Protein AF-A0A920N4A2-F1 (afdb_monomer_lite)

Radius of gyration: 17.48 Å; chains: 1; bounding box: 47×42×38 Å

Foldseek 3Di:
DDDDDDDDPPDQAPPHDPACVSPPDPPPDAAEDEEEQAPDALDDQAGPDALVRVLQVLLRRLLSRHHYDYRFHADPVRHGRPNSVVSVVSNVVCVVVSNVSHRDD

pLDDT: mean 88.33, std 17.36, range [36.59, 98.5]

Secondary structure (DSSP, 8-state):
-------PPPPTTTT---STTTSPPPTT---EEEEESSSBTTB-SS-SS-HHHHHHHHHHHHHTT-EEEEE----TTSPPPHHHHHHHHHHHTTTTGGGSSS---

Structure (mmCIF, N/CA/C/O backbone):
data_AF-A0A920N4A2-F1
#
_entry.id   AF-A0A920N4A2-F1
#
loop_
_atom_site.group_PDB
_atom_site.id
_atom_site.type_symbol
_atom_site.label_atom_id
_atom_site.label_alt_id
_atom_site.label_comp_id
_atom_site.label_asym_id
_atom_site.label_entity_id
_atom_site.label_seq_id
_atom_site.pdbx_PDB_ins_code
_atom_site.Cartn_x
_atom_site.Cartn_y
_atom_site.Cartn_z
_atom_site.occupancy
_atom_site.B_iso_or_equiv
_atom_site.auth_seq_id
_atom_site.auth_comp_id
_atom_site.auth_asym_id
_atom_site.auth_atom_id
_atom_site.pdbx_PDB_model_num
ATOM 1 N N . MET A 1 1 ? 36.174 31.048 18.629 1.00 37.22 1 MET A N 1
ATOM 2 C CA . MET A 1 1 ? 35.369 30.950 17.390 1.00 37.22 1 MET A CA 1
ATOM 3 C C . MET A 1 1 ? 35.437 29.512 16.889 1.00 37.22 1 MET A C 1
ATOM 5 O O . MET A 1 1 ? 36.512 29.080 16.502 1.00 37.22 1 MET A O 1
ATOM 9 N N . ARG A 1 2 ? 34.350 28.737 16.982 1.00 36.59 2 ARG A N 1
ATOM 10 C CA . ARG A 1 2 ? 34.245 27.408 16.356 1.00 36.59 2 ARG A CA 1
ATOM 11 C C . ARG A 1 2 ? 33.194 27.511 15.260 1.00 36.59 2 ARG A C 1
ATOM 13 O O . ARG A 1 2 ? 32.008 27.581 15.561 1.00 36.59 2 ARG A O 1
ATOM 20 N N . THR A 1 3 ? 33.636 27.565 14.012 1.00 36.88 3 THR A N 1
ATOM 21 C CA . THR A 1 3 ? 32.745 27.494 12.854 1.00 36.88 3 THR A CA 1
ATOM 22 C C . THR A 1 3 ? 32.438 26.020 12.618 1.00 36.88 3 THR A C 1
ATOM 24 O O . THR A 1 3 ? 33.298 25.267 12.169 1.00 36.88 3 THR A O 1
ATOM 27 N N . ALA A 1 4 ? 31.239 25.582 13.000 1.00 41.91 4 ALA A N 1
ATOM 28 C CA . ALA A 1 4 ? 30.744 24.263 12.639 1.00 41.91 4 ALA A CA 1
ATOM 29 C C . ALA A 1 4 ? 30.407 24.262 11.143 1.00 41.91 4 ALA A C 1
ATOM 31 O O . ALA A 1 4 ? 29.604 25.068 10.675 1.00 41.91 4 ALA A O 1
ATOM 32 N N . ILE A 1 5 ? 31.025 23.350 10.398 1.00 48.44 5 ILE A N 1
ATOM 33 C CA . ILE A 1 5 ? 30.631 23.027 9.031 1.00 48.44 5 ILE A CA 1
ATOM 34 C C . ILE A 1 5 ? 29.293 22.289 9.137 1.00 48.44 5 ILE A C 1
ATOM 36 O O . ILE A 1 5 ? 29.252 21.132 9.547 1.00 48.44 5 ILE A O 1
ATOM 40 N N . SER A 1 6 ? 28.195 22.964 8.804 1.00 51.31 6 SER A N 1
ATOM 41 C CA . SER A 1 6 ? 26.908 22.315 8.559 1.00 51.31 6 SER A CA 1
ATOM 42 C C . SER A 1 6 ? 26.618 22.376 7.069 1.00 51.31 6 SER A C 1
ATOM 44 O O . SER A 1 6 ? 26.141 23.380 6.550 1.00 51.31 6 SER A O 1
ATOM 46 N N . THR A 1 7 ? 26.919 21.288 6.372 1.00 44.12 7 THR A N 1
ATOM 47 C CA . THR A 1 7 ? 26.311 20.984 5.076 1.00 44.12 7 THR A CA 1
ATOM 48 C C . THR A 1 7 ? 25.773 19.562 5.150 1.00 44.12 7 THR A C 1
ATOM 50 O O . THR A 1 7 ? 26.338 18.605 4.624 1.00 44.12 7 THR A O 1
ATOM 53 N N . SER A 1 8 ? 24.661 19.396 5.871 1.00 47.56 8 SER A N 1
ATOM 54 C CA . SER A 1 8 ? 23.872 18.170 5.781 1.00 47.56 8 SER A CA 1
ATOM 55 C C . SER A 1 8 ? 23.508 17.948 4.313 1.00 47.56 8 SER A C 1
ATOM 57 O O . SER A 1 8 ? 22.817 18.781 3.721 1.00 47.56 8 SER A O 1
ATOM 59 N N . LYS A 1 9 ? 23.972 16.843 3.717 1.00 44.06 9 LYS A N 1
ATOM 60 C CA . LYS A 1 9 ? 23.499 16.412 2.397 1.00 44.06 9 LYS A CA 1
ATOM 61 C C . LYS A 1 9 ? 21.965 16.370 2.441 1.00 44.06 9 LYS A C 1
ATOM 63 O O . LYS A 1 9 ? 21.428 15.833 3.415 1.00 44.06 9 LYS A O 1
ATOM 68 N N . PRO A 1 10 ? 21.246 16.904 1.438 1.00 42.59 10 PRO A N 1
ATOM 69 C CA . PRO A 1 10 ? 19.803 16.717 1.376 1.00 42.59 10 PRO A CA 1
ATOM 70 C C . PRO A 1 10 ? 19.514 15.214 1.457 1.00 42.59 10 PRO A C 1
ATOM 72 O O . PRO A 1 10 ? 20.144 14.424 0.747 1.00 42.59 10 PRO A O 1
ATOM 75 N N . LYS A 1 11 ? 18.611 14.798 2.360 1.00 58.12 11 LYS A N 1
ATOM 76 C CA . LYS A 1 11 ? 18.150 13.402 2.402 1.00 58.12 11 LYS A CA 1
ATOM 77 C C . LYS A 1 11 ? 17.695 13.038 0.989 1.00 58.12 11 LYS A C 1
ATOM 79 O O . LYS A 1 11 ? 16.932 13.791 0.380 1.00 58.12 11 LYS A O 1
ATOM 84 N N . LYS A 1 12 ? 18.199 11.922 0.457 1.00 46.47 12 LYS A N 1
ATOM 85 C CA . LYS A 1 12 ? 17.844 11.440 -0.884 1.00 46.47 12 LYS A CA 1
ATOM 86 C C . LYS A 1 12 ? 16.309 11.404 -0.974 1.00 46.47 12 LYS A C 1
ATOM 88 O O . LYS A 1 12 ? 15.682 10.713 -0.180 1.00 46.47 12 LYS A O 1
ATOM 93 N N . GLY A 1 13 ? 15.720 12.196 -1.877 1.00 53.72 13 GLY A N 1
ATOM 94 C CA . GLY A 1 13 ? 14.275 12.182 -2.130 1.00 53.72 13 GLY A CA 1
ATOM 95 C C . GLY A 1 13 ? 13.402 13.250 -1.470 1.00 53.72 13 GLY A C 1
ATOM 96 O O . GLY A 1 13 ? 12.193 13.047 -1.412 1.00 53.72 13 GLY A O 1
ATOM 97 N N . ALA A 1 14 ? 13.949 14.375 -0.996 1.00 51.97 14 ALA A N 1
ATOM 98 C CA . ALA A 1 14 ? 13.133 15.487 -0.492 1.00 51.97 14 ALA A CA 1
ATOM 99 C C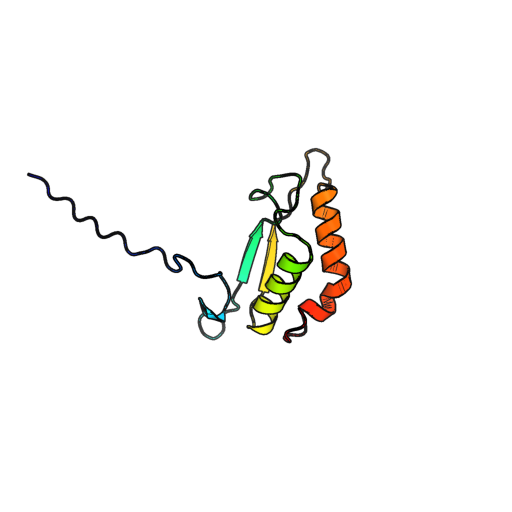 . ALA A 1 14 ? 12.046 15.908 -1.515 1.00 51.97 14 ALA A C 1
ATOM 101 O O . ALA A 1 14 ? 12.342 16.550 -2.518 1.00 51.97 14 ALA A O 1
ATOM 102 N N . GLY A 1 15 ? 10.797 15.494 -1.266 1.00 71.50 15 GLY A N 1
ATOM 103 C CA . GLY A 1 15 ? 9.608 15.825 -2.061 1.00 71.50 15 GLY A CA 1
ATOM 104 C C . GLY A 1 15 ? 9.194 14.826 -3.151 1.00 71.50 15 GLY A C 1
ATOM 105 O O . GLY A 1 15 ? 8.132 15.012 -3.737 1.00 71.50 15 GLY A O 1
ATOM 106 N N . LYS A 1 16 ? 9.968 13.765 -3.427 1.00 82.19 16 LYS A N 1
ATOM 107 C CA . LYS A 1 16 ? 9.606 12.756 -4.443 1.00 82.19 16 LYS A CA 1
ATOM 108 C C . LYS A 1 16 ? 8.948 11.529 -3.814 1.00 82.19 16 LYS A C 1
ATOM 110 O O . LYS A 1 16 ? 9.325 11.104 -2.724 1.00 82.19 16 LYS A O 1
ATOM 115 N N . VAL A 1 17 ? 7.974 10.949 -4.515 1.00 85.25 17 VAL A N 1
ATOM 116 C CA . VAL A 1 17 ? 7.342 9.687 -4.106 1.00 85.25 17 VAL A CA 1
ATOM 117 C C . VAL A 1 17 ? 8.366 8.559 -4.231 1.00 85.25 17 VAL A C 1
ATOM 119 O O . VAL A 1 17 ? 9.110 8.501 -5.203 1.00 85.25 17 VAL A O 1
ATOM 122 N N . ALA A 1 18 ? 8.432 7.691 -3.220 1.00 89.44 18 ALA A N 1
ATOM 123 C CA . ALA A 1 18 ? 9.279 6.506 -3.255 1.00 89.44 18 ALA A CA 1
ATOM 124 C C . ALA A 1 18 ? 8.663 5.465 -4.201 1.00 89.44 18 ALA A C 1
ATOM 126 O O . ALA A 1 18 ? 7.683 4.815 -3.828 1.00 89.44 18 ALA A O 1
ATOM 127 N N . ASP A 1 19 ? 9.229 5.368 -5.400 1.00 92.50 19 ASP A N 1
ATOM 128 C CA . ASP A 1 19 ? 8.892 4.435 -6.476 1.00 92.50 19 ASP A CA 1
ATOM 129 C C . ASP A 1 19 ? 10.168 4.086 -7.281 1.00 92.50 19 ASP A C 1
ATOM 131 O O . ASP A 1 19 ? 11.165 4.823 -7.173 1.00 92.50 19 ASP A O 1
ATOM 135 N N . PRO A 1 20 ? 10.180 2.971 -8.038 1.00 94.56 20 PRO A N 1
ATOM 136 C CA . PRO A 1 20 ? 11.353 2.561 -8.810 1.00 94.56 20 PRO A CA 1
ATOM 137 C C . PRO A 1 20 ? 11.833 3.622 -9.810 1.00 94.56 20 PRO A C 1
ATOM 139 O O . PRO A 1 20 ? 13.040 3.826 -9.937 1.00 94.56 20 PRO A O 1
ATOM 142 N N . GLY A 1 21 ? 10.933 4.361 -10.464 1.00 92.12 21 GLY A N 1
ATOM 143 C CA . GLY A 1 21 ? 11.300 5.410 -11.421 1.00 92.12 21 GLY A CA 1
ATOM 144 C C . GLY A 1 21 ? 12.091 6.566 -10.797 1.00 92.12 21 GLY A C 1
ATOM 145 O O . GLY A 1 21 ? 13.028 7.090 -11.402 1.00 92.12 21 GLY A O 1
ATOM 146 N N . ASN A 1 22 ? 11.760 6.964 -9.566 1.00 92.81 22 ASN A N 1
ATOM 147 C CA . ASN A 1 22 ? 12.474 8.020 -8.844 1.00 92.81 22 ASN A CA 1
ATOM 148 C C . ASN A 1 22 ? 13.739 7.521 -8.130 1.00 92.81 22 ASN A C 1
ATOM 150 O O . ASN A 1 22 ? 14.657 8.316 -7.892 1.00 92.81 22 ASN A O 1
ATOM 154 N N . PHE A 1 23 ? 13.783 6.241 -7.756 1.00 92.50 23 PHE A N 1
ATOM 155 C CA . PHE A 1 23 ? 14.863 5.644 -6.969 1.00 92.50 23 PHE A CA 1
ATOM 156 C C . PHE A 1 23 ? 15.215 4.243 -7.478 1.00 92.50 23 PHE A C 1
ATOM 158 O O . PHE A 1 23 ? 15.005 3.281 -6.741 1.00 92.50 23 PHE A O 1
ATOM 165 N N . PRO A 1 24 ? 15.775 4.105 -8.689 1.00 94.12 24 PRO A N 1
ATOM 166 C CA . PRO A 1 24 ? 15.985 2.797 -9.298 1.00 94.12 24 PRO A CA 1
ATOM 167 C C . PRO A 1 24 ? 16.899 1.913 -8.445 1.00 94.12 24 PRO A C 1
ATOM 169 O O . PRO A 1 24 ? 17.873 2.388 -7.845 1.00 94.12 24 PRO A O 1
ATOM 172 N N . ALA A 1 25 ? 16.565 0.624 -8.387 1.00 94.56 25 ALA A N 1
ATOM 173 C CA . ALA A 1 25 ? 17.445 -0.391 -7.826 1.00 94.56 25 ALA A CA 1
ATOM 174 C C . ALA A 1 25 ? 18.597 -0.697 -8.808 1.00 94.56 25 ALA A C 1
ATOM 176 O O . ALA A 1 25 ? 18.445 -0.474 -10.009 1.00 94.56 25 ALA A O 1
ATOM 177 N N . PRO A 1 26 ? 19.755 -1.179 -8.321 1.00 94.81 26 PRO A N 1
ATOM 178 C CA . PRO A 1 26 ? 20.806 -1.702 -9.189 1.00 94.81 26 PRO A CA 1
ATOM 179 C C . PRO A 1 26 ? 20.324 -2.885 -10.037 1.00 94.81 26 PRO A C 1
ATOM 181 O O . PRO A 1 26 ? 19.404 -3.602 -9.642 1.00 94.81 26 PRO A O 1
ATOM 184 N N . ASP A 1 27 ? 21.008 -3.139 -11.150 1.00 92.88 27 ASP A N 1
ATOM 185 C CA . ASP A 1 27 ? 20.724 -4.291 -12.006 1.00 92.88 27 ASP A CA 1
ATOM 186 C C . ASP A 1 27 ? 20.763 -5.607 -11.213 1.00 92.88 27 ASP A C 1
ATOM 188 O O . ASP A 1 27 ? 21.647 -5.839 -10.384 1.00 92.88 27 ASP A O 1
ATOM 192 N N . GLY A 1 28 ? 19.780 -6.474 -11.464 1.00 93.75 28 GLY A N 1
ATOM 193 C CA . GLY A 1 28 ? 19.629 -7.750 -10.759 1.00 93.75 28 GLY A CA 1
ATOM 194 C C . GLY A 1 28 ? 19.049 -7.644 -9.343 1.00 93.75 28 GLY A C 1
ATOM 195 O O . GLY A 1 28 ? 18.915 -8.669 -8.676 1.00 93.75 28 GLY A O 1
ATOM 196 N N . VAL A 1 29 ? 18.676 -6.445 -8.878 1.00 96.31 29 VAL A N 1
ATOM 197 C CA . VAL A 1 29 ? 18.044 -6.225 -7.570 1.00 96.31 29 VAL A CA 1
ATOM 198 C C . VAL A 1 29 ? 16.602 -5.763 -7.753 1.00 96.31 29 VAL A C 1
ATOM 200 O O . VAL A 1 29 ? 16.327 -4.799 -8.460 1.00 96.31 29 VAL A O 1
ATOM 203 N N . VAL A 1 30 ? 15.673 -6.422 -7.060 1.00 94.69 30 VAL A N 1
ATOM 204 C CA . VAL A 1 30 ? 14.267 -6.003 -7.042 1.00 94.69 30 VAL A CA 1
ATOM 205 C C . VAL A 1 30 ? 14.099 -4.815 -6.101 1.00 94.69 30 VAL A C 1
ATOM 207 O O . VAL A 1 30 ? 14.518 -4.851 -4.941 1.00 94.69 30 VAL A O 1
ATOM 210 N N . TRP A 1 31 ? 13.453 -3.762 -6.592 1.00 97.19 31 TRP A N 1
ATOM 211 C CA . TRP A 1 31 ? 13.084 -2.618 -5.772 1.00 97.19 31 TRP A CA 1
ATOM 212 C C . TRP A 1 31 ? 11.884 -2.967 -4.882 1.00 97.19 31 TRP A C 1
ATOM 214 O O . TRP A 1 31 ? 10.841 -3.385 -5.379 1.00 97.19 31 TRP A O 1
ATOM 224 N N . HIS A 1 32 ? 12.004 -2.792 -3.566 1.00 97.06 32 HIS A N 1
ATOM 225 C CA . HIS A 1 32 ? 10.962 -3.162 -2.601 1.00 97.06 32 HIS A CA 1
ATOM 226 C C . HIS A 1 32 ? 10.576 -1.975 -1.715 1.00 97.06 32 HIS A C 1
ATOM 228 O O . HIS A 1 32 ? 11.442 -1.317 -1.133 1.00 97.06 32 HIS A O 1
ATOM 234 N N . LEU A 1 33 ? 9.270 -1.719 -1.589 1.00 96.06 33 LEU A N 1
ATOM 235 C CA . LEU A 1 33 ? 8.709 -0.762 -0.641 1.00 96.06 33 LEU A CA 1
ATOM 236 C C . LEU A 1 33 ? 7.972 -1.476 0.487 1.00 96.06 33 LEU A C 1
ATOM 238 O O . LEU A 1 33 ? 6.914 -2.068 0.281 1.00 96.06 33 LEU A O 1
ATOM 242 N N . LEU A 1 34 ? 8.461 -1.290 1.709 1.00 96.50 34 LEU A N 1
ATOM 243 C CA . LEU A 1 34 ? 7.713 -1.573 2.928 1.00 96.50 34 LEU A CA 1
ATOM 244 C C . LEU A 1 34 ? 6.941 -0.316 3.367 1.00 96.50 34 LEU A C 1
ATOM 246 O O . LEU A 1 34 ? 7.526 0.763 3.501 1.00 96.50 34 LEU A O 1
ATOM 250 N N . LEU A 1 35 ? 5.630 -0.435 3.591 1.00 94.50 35 LEU A N 1
ATOM 251 C CA . LEU A 1 35 ? 4.738 0.702 3.845 1.00 94.50 35 LEU A CA 1
ATOM 252 C C . LEU A 1 35 ? 3.743 0.404 4.981 1.00 94.50 35 LEU A C 1
ATOM 254 O O . LEU A 1 35 ? 2.994 -0.562 4.862 1.00 94.50 35 LEU A O 1
ATOM 258 N N . PRO A 1 36 ? 3.626 1.250 6.025 1.00 97.06 36 PRO A N 1
ATOM 259 C CA . PRO A 1 36 ? 2.569 1.090 7.019 1.00 97.06 36 PRO A CA 1
ATOM 260 C C . PRO A 1 36 ? 1.233 1.512 6.409 1.00 97.06 36 PRO A C 1
ATOM 262 O O . PRO A 1 36 ? 1.116 2.625 5.869 1.00 97.06 36 PRO A O 1
ATOM 265 N N . VAL A 1 37 ? 0.231 0.634 6.493 1.00 97.56 37 VAL A N 1
ATOM 266 C CA . VAL A 1 37 ? -1.130 0.900 5.993 1.00 97.56 37 VAL A CA 1
ATOM 267 C C . VAL A 1 37 ? -1.892 1.872 6.901 1.00 97.56 37 VAL A C 1
ATOM 269 O O . VAL A 1 37 ? -2.814 2.551 6.457 1.00 97.56 37 VAL A O 1
ATOM 272 N N . SER A 1 38 ? -1.478 1.991 8.163 1.00 96.88 38 SER A N 1
ATOM 273 C CA . SER A 1 38 ? -2.087 2.819 9.210 1.00 96.88 38 SER A CA 1
ATOM 274 C C . SER A 1 38 ? -1.150 3.948 9.673 1.00 96.88 38 SER A C 1
ATOM 276 O O . SER A 1 38 ? -0.201 4.320 8.980 1.00 96.88 38 SER A O 1
ATOM 278 N N . LYS A 1 39 ? -1.438 4.562 10.833 1.00 90.81 39 LYS A N 1
ATOM 279 C CA . LYS A 1 39 ? -0.727 5.745 11.363 1.00 90.81 39 LYS A CA 1
ATOM 280 C C . LYS A 1 39 ? 0.776 5.513 11.608 1.00 90.81 39 LYS A C 1
ATOM 282 O O . LYS A 1 39 ? 1.530 6.484 11.636 1.00 90.81 39 LYS A O 1
ATOM 287 N N . GLY A 1 40 ? 1.218 4.270 11.781 1.00 92.44 40 GLY A N 1
ATOM 288 C CA . GLY A 1 40 ? 2.625 3.921 11.962 1.00 92.44 40 GLY A CA 1
ATOM 289 C C . GLY A 1 40 ? 2.855 2.413 11.914 1.00 92.44 40 GLY A C 1
ATOM 290 O O . GLY A 1 40 ? 1.911 1.652 11.723 1.00 92.44 40 GLY A O 1
ATOM 291 N N .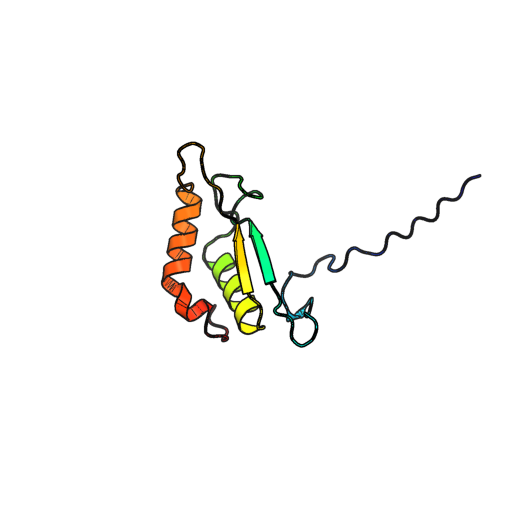 TRP A 1 41 ? 4.110 2.011 12.103 1.00 96.50 41 TRP A N 1
ATOM 292 C CA . TRP A 1 41 ? 4.539 0.611 12.079 1.00 96.50 41 TRP A CA 1
ATOM 293 C C . TRP A 1 41 ? 3.860 -0.211 13.173 1.00 96.50 41 TRP A C 1
ATOM 295 O O . TRP A 1 41 ? 3.962 0.144 14.349 1.00 96.50 41 TRP A O 1
ATOM 305 N N . GLY A 1 42 ? 3.139 -1.262 12.786 1.00 94.88 42 GLY A N 1
ATOM 306 C CA . GLY A 1 42 ? 2.368 -2.113 13.692 1.00 94.88 42 GLY A CA 1
ATOM 307 C C . GLY A 1 42 ? 1.316 -1.362 14.517 1.00 94.88 42 GLY A C 1
ATOM 308 O O . GLY A 1 42 ? 0.849 -1.885 15.525 1.00 94.88 42 GLY A O 1
ATOM 309 N N . ALA A 1 43 ? 0.958 -0.126 14.144 1.00 94.81 43 ALA A N 1
ATOM 310 C CA . ALA A 1 43 ? 0.203 0.777 15.007 1.00 94.81 43 ALA A CA 1
ATOM 311 C C . ALA A 1 43 ? -0.940 1.506 14.292 1.00 94.81 43 ALA A C 1
ATOM 313 O O . ALA A 1 43 ? -0.819 1.982 13.163 1.00 94.81 43 ALA A O 1
ATOM 314 N N . GLY A 1 44 ? -2.035 1.715 15.021 1.00 95.94 44 GLY A N 1
ATOM 315 C CA . GLY A 1 44 ? -3.206 2.462 14.565 1.00 95.94 44 GLY A CA 1
ATOM 316 C C . GLY A 1 44 ? -4.376 1.562 14.180 1.00 95.94 44 GLY A C 1
ATOM 317 O O . GLY A 1 44 ? -4.212 0.381 13.914 1.00 95.94 44 GLY A O 1
ATOM 318 N N . VAL A 1 45 ? -5.573 2.147 14.174 1.00 97.25 45 VAL A N 1
ATOM 319 C CA . VAL A 1 45 ? -6.835 1.416 13.959 1.00 97.25 45 VAL A CA 1
ATOM 320 C C . VAL A 1 45 ? -7.552 1.803 12.668 1.00 97.25 45 VAL A C 1
ATOM 322 O O . VAL A 1 45 ? -8.573 1.214 12.343 1.00 97.25 45 VAL A O 1
ATOM 325 N N . LYS A 1 46 ? -7.014 2.783 11.932 1.00 97.75 46 LYS A N 1
ATOM 326 C CA . LYS A 1 46 ? -7.541 3.270 10.654 1.00 97.75 46 LYS A CA 1
ATOM 327 C C . LYS A 1 46 ? -6.458 3.227 9.592 1.00 97.75 46 LYS A C 1
ATOM 329 O O . LYS A 1 46 ? -5.303 3.551 9.888 1.00 97.75 46 LYS A O 1
ATOM 334 N N . SER A 1 47 ? -6.853 2.882 8.368 1.00 97.12 47 SER A N 1
ATOM 335 C CA . SER A 1 47 ? -5.998 3.074 7.201 1.00 97.12 47 SER A CA 1
ATOM 336 C C . SER A 1 47 ? -5.701 4.563 7.025 1.00 97.12 47 SER A C 1
ATOM 338 O O . SER A 1 47 ? -6.580 5.407 7.211 1.00 97.12 47 SER A O 1
ATOM 340 N N . ARG A 1 48 ? -4.463 4.896 6.662 1.00 96.56 48 ARG A N 1
ATOM 341 C CA . ARG A 1 48 ? -4.087 6.260 6.254 1.00 96.56 48 ARG A CA 1
ATOM 342 C C . ARG A 1 48 ? -4.257 6.502 4.752 1.00 96.56 48 ARG A C 1
ATOM 344 O O . ARG A 1 48 ? -4.003 7.609 4.290 1.00 96.56 48 ARG A O 1
ATOM 351 N N . PHE A 1 49 ? -4.645 5.469 4.010 1.00 96.12 49 PHE A N 1
ATOM 352 C CA . PHE A 1 49 ? -4.961 5.525 2.589 1.00 96.12 49 PHE A CA 1
ATOM 353 C C . PHE A 1 49 ? -6.439 5.223 2.381 1.00 96.12 49 PHE A C 1
ATOM 355 O O . PHE A 1 49 ? -6.982 4.305 3.005 1.00 96.12 49 PHE A O 1
ATOM 362 N N . ASP A 1 50 ? -7.072 5.940 1.462 1.00 96.75 50 ASP A N 1
ATOM 363 C CA . ASP A 1 50 ? -8.272 5.417 0.825 1.00 96.75 50 ASP A CA 1
ATOM 364 C C . ASP A 1 50 ? -7.904 4.283 -0.155 1.00 96.75 50 ASP A C 1
ATOM 366 O O . ASP A 1 50 ? -6.740 4.097 -0.525 1.00 96.75 50 ASP A O 1
ATOM 370 N N . VAL A 1 51 ? -8.911 3.509 -0.566 1.00 97.62 51 VAL A N 1
ATOM 371 C CA . VAL A 1 51 ? -8.726 2.334 -1.430 1.00 97.62 51 VAL A CA 1
ATOM 372 C C . VAL A 1 51 ? -8.100 2.710 -2.773 1.00 97.62 51 VAL A C 1
ATOM 374 O O . VAL A 1 51 ? -7.226 1.986 -3.242 1.00 97.62 51 VAL A O 1
ATOM 377 N N . LYS A 1 52 ? -8.516 3.827 -3.385 1.00 96.56 52 LYS A N 1
ATOM 378 C CA . LYS A 1 52 ? -8.011 4.252 -4.695 1.00 96.56 52 LYS A CA 1
ATOM 379 C C . LYS A 1 52 ? -6.533 4.609 -4.589 1.00 96.56 52 LYS A C 1
ATOM 381 O O . LYS A 1 52 ? -5.718 4.031 -5.289 1.00 96.56 52 LYS A O 1
ATOM 386 N N . THR A 1 53 ? -6.173 5.465 -3.637 1.00 95.69 53 THR A N 1
ATOM 387 C CA . THR A 1 53 ? -4.783 5.875 -3.413 1.00 95.69 53 THR A CA 1
ATOM 388 C C . THR A 1 53 ? -3.862 4.680 -3.156 1.00 95.69 53 THR A C 1
ATOM 390 O O . THR A 1 53 ? -2.718 4.673 -3.615 1.00 95.69 53 THR A O 1
ATOM 393 N N . LEU A 1 54 ? -4.331 3.661 -2.425 1.00 96.75 54 LEU A N 1
ATOM 394 C CA . LEU A 1 54 ? -3.534 2.460 -2.177 1.00 96.75 54 LEU A CA 1
ATOM 395 C C . LEU A 1 54 ? -3.379 1.595 -3.438 1.00 96.75 54 LEU A C 1
ATOM 397 O O . LEU A 1 54 ? -2.268 1.138 -3.702 1.00 96.75 54 LEU A O 1
ATOM 401 N N . LYS A 1 55 ? -4.447 1.422 -4.232 1.00 97.31 55 LYS A N 1
ATOM 402 C CA . LYS A 1 55 ? -4.403 0.725 -5.530 1.00 97.31 55 LYS A CA 1
ATOM 403 C C . LYS A 1 55 ? -3.451 1.409 -6.501 1.00 97.31 55 LYS A C 1
ATOM 405 O O . LYS A 1 55 ? -2.490 0.772 -6.912 1.00 97.31 55 LYS A O 1
ATOM 410 N N . ASP A 1 56 ? -3.635 2.707 -6.751 1.00 95.69 56 ASP A N 1
ATOM 411 C CA . ASP A 1 56 ? -2.799 3.509 -7.657 1.00 95.69 56 ASP A CA 1
ATOM 412 C C . ASP A 1 56 ? -1.306 3.399 -7.291 1.00 95.69 56 ASP A C 1
ATOM 414 O O . ASP A 1 56 ? -0.424 3.422 -8.151 1.00 95.69 56 ASP A O 1
ATOM 418 N N . ARG A 1 57 ? -0.993 3.288 -5.992 1.00 94.50 57 ARG A N 1
ATOM 419 C CA . ARG A 1 57 ? 0.389 3.177 -5.519 1.00 94.50 57 ARG A CA 1
ATOM 420 C C . ARG A 1 57 ? 0.988 1.788 -5.717 1.00 94.50 57 ARG A C 1
ATOM 422 O O . ARG A 1 57 ? 2.166 1.712 -6.057 1.00 94.50 57 ARG A O 1
ATOM 429 N N . ILE A 1 58 ? 0.219 0.728 -5.473 1.00 96.75 58 ILE A N 1
ATOM 430 C CA . ILE A 1 58 ? 0.656 -0.653 -5.721 1.00 96.75 58 ILE A CA 1
ATOM 431 C C . ILE A 1 58 ? 0.851 -0.854 -7.222 1.00 96.75 58 ILE A C 1
ATOM 433 O O . ILE A 1 58 ? 1.943 -1.225 -7.632 1.00 96.75 58 ILE A O 1
ATOM 437 N N . ASP A 1 59 ? -0.164 -0.499 -8.008 1.00 96.56 59 ASP A N 1
ATOM 438 C CA . ASP A 1 59 ? -0.203 -0.600 -9.469 1.00 96.56 59 ASP A CA 1
ATOM 439 C C . ASP A 1 59 ? 0.991 0.100 -10.122 1.00 96.56 59 ASP A C 1
ATOM 441 O O . ASP A 1 59 ? 1.729 -0.478 -10.914 1.00 96.56 59 ASP A O 1
ATOM 445 N N . ARG A 1 60 ? 1.266 1.340 -9.700 1.00 95.75 60 ARG A N 1
ATOM 446 C CA . ARG A 1 60 ? 2.430 2.075 -10.187 1.00 95.75 60 ARG A CA 1
ATOM 447 C C . ARG A 1 60 ? 3.742 1.359 -9.871 1.00 95.75 60 ARG A C 1
ATOM 449 O O . ARG A 1 60 ? 4.578 1.240 -10.758 1.00 95.75 60 ARG A O 1
ATOM 456 N N . ILE A 1 61 ? 3.947 0.935 -8.624 1.00 96.56 61 ILE A N 1
ATOM 457 C CA . ILE A 1 61 ? 5.205 0.294 -8.215 1.00 96.56 61 ILE A CA 1
ATOM 458 C C . ILE A 1 61 ? 5.397 -1.032 -8.956 1.00 96.56 61 ILE A C 1
ATOM 460 O O . ILE A 1 61 ? 6.506 -1.291 -9.416 1.00 96.56 61 ILE A O 1
ATOM 464 N N . ASP A 1 62 ? 4.335 -1.820 -9.108 1.00 96.75 62 ASP A N 1
ATOM 465 C CA . ASP A 1 62 ? 4.347 -3.084 -9.846 1.00 96.75 62 ASP A CA 1
ATOM 466 C C . ASP A 1 62 ? 4.662 -2.869 -11.335 1.00 96.75 62 ASP A C 1
ATOM 468 O O . ASP A 1 62 ? 5.597 -3.472 -11.859 1.00 96.75 62 ASP A O 1
ATOM 472 N N . SER A 1 63 ? 4.000 -1.901 -11.984 1.00 96.06 63 SER A N 1
ATOM 473 C CA . SER A 1 63 ? 4.252 -1.544 -13.392 1.00 96.06 63 SER A CA 1
ATOM 474 C C . SER A 1 63 ? 5.673 -1.031 -13.663 1.00 96.06 63 SER A C 1
ATOM 476 O O . SER A 1 63 ? 6.159 -1.069 -14.792 1.00 96.06 63 SER A O 1
ATOM 478 N N . GLU A 1 64 ? 6.360 -0.551 -12.624 1.00 95.44 64 GLU A N 1
ATOM 479 C CA . GLU A 1 64 ? 7.754 -0.106 -12.679 1.00 95.44 64 GLU A CA 1
ATOM 480 C C . GLU A 1 64 ? 8.743 -1.220 -12.251 1.00 95.44 64 GLU A C 1
ATOM 482 O O . GLU A 1 64 ? 9.935 -0.959 -12.079 1.00 95.44 64 GLU A O 1
ATOM 487 N N . GLY A 1 65 ? 8.277 -2.466 -12.080 1.00 94.38 65 GLY A N 1
ATOM 488 C CA . GLY A 1 65 ? 9.094 -3.638 -11.732 1.00 94.38 65 GLY A CA 1
ATOM 489 C C . GLY A 1 65 ? 9.473 -3.738 -10.250 1.00 94.38 65 GLY A C 1
ATOM 490 O O . GLY A 1 65 ? 10.373 -4.498 -9.883 1.00 94.38 65 GLY A O 1
ATOM 491 N N . GLY A 1 66 ? 8.828 -2.947 -9.395 1.00 96.25 66 GLY A N 1
ATOM 492 C CA . GLY A 1 66 ? 8.990 -2.997 -7.949 1.00 96.25 66 GLY A CA 1
ATOM 493 C C . GLY A 1 66 ? 7.944 -3.874 -7.267 1.00 96.25 66 GLY A C 1
ATOM 494 O O . GLY A 1 66 ? 7.002 -4.366 -7.874 1.00 96.25 66 GLY A O 1
ATOM 495 N N . VAL A 1 67 ? 8.089 -4.042 -5.956 1.00 96.31 67 VAL A N 1
ATOM 496 C CA . VAL A 1 67 ? 7.137 -4.788 -5.122 1.00 96.31 67 VAL A CA 1
ATOM 497 C C . VAL A 1 67 ? 6.787 -4.012 -3.858 1.00 96.31 67 VAL A C 1
ATOM 499 O O . VAL A 1 67 ? 7.598 -3.247 -3.330 1.00 96.31 67 VAL A O 1
ATOM 502 N N . VAL A 1 68 ? 5.576 -4.227 -3.346 1.00 96.94 68 VAL A N 1
ATOM 503 C CA . VAL A 1 68 ? 5.084 -3.585 -2.122 1.00 96.94 68 VAL A CA 1
ATOM 504 C C . VAL A 1 68 ? 4.796 -4.632 -1.052 1.00 96.94 68 VAL A C 1
ATOM 506 O O . VAL A 1 68 ? 4.128 -5.633 -1.301 1.00 96.94 68 VAL A O 1
ATOM 509 N N . THR A 1 69 ? 5.242 -4.370 0.173 1.00 97.25 69 THR A N 1
ATOM 510 C CA . THR A 1 69 ? 4.760 -5.050 1.377 1.00 97.25 69 THR A CA 1
ATOM 511 C C . THR A 1 69 ? 4.050 -4.045 2.267 1.00 97.25 69 THR A C 1
ATOM 513 O O . THR A 1 69 ? 4.577 -2.972 2.570 1.00 97.25 69 THR A O 1
ATOM 516 N N . LEU A 1 70 ? 2.839 -4.402 2.687 1.00 97.50 70 LEU A N 1
ATOM 517 C CA . LEU A 1 70 ? 2.048 -3.605 3.611 1.00 97.50 70 LEU A CA 1
ATOM 518 C C . LEU A 1 70 ? 2.299 -4.095 5.035 1.00 97.50 70 LEU A C 1
ATOM 520 O O . LEU A 1 70 ? 2.073 -5.261 5.345 1.00 97.50 70 LEU A O 1
ATOM 524 N N . ASP A 1 71 ? 2.757 -3.193 5.893 1.00 98.00 71 ASP A N 1
ATOM 525 C CA . ASP A 1 71 ? 2.783 -3.402 7.335 1.00 98.00 71 ASP A CA 1
ATOM 526 C C . ASP A 1 71 ? 1.380 -3.130 7.895 1.00 98.00 71 ASP A C 1
ATOM 528 O O . ASP A 1 71 ? 0.804 -2.055 7.676 1.00 98.00 71 ASP A O 1
ATOM 532 N N . VAL A 1 72 ? 0.817 -4.144 8.555 1.00 98.12 72 VAL A N 1
ATOM 533 C CA . VAL A 1 72 ? -0.573 -4.179 9.022 1.00 98.12 72 VAL A CA 1
ATOM 534 C C . VAL A 1 72 ? -0.586 -4.252 10.552 1.00 98.12 72 VAL A C 1
ATOM 536 O O . VAL A 1 72 ? 0.030 -5.155 11.119 1.00 98.12 72 VAL A O 1
ATOM 539 N N . PRO A 1 73 ? -1.284 -3.336 11.245 1.00 97.69 73 PRO A N 1
ATOM 540 C CA . PRO A 1 73 ? -1.408 -3.379 12.695 1.00 97.69 73 PRO A CA 1
ATOM 541 C C . PRO A 1 73 ? -2.248 -4.577 13.148 1.00 97.69 73 PRO A C 1
ATOM 543 O O . PRO A 1 73 ? -3.255 -4.919 12.526 1.00 97.69 73 PRO A O 1
ATOM 546 N N . VAL A 1 74 ? -1.870 -5.146 14.290 1.00 97.38 74 VAL A N 1
ATOM 547 C CA . VAL A 1 74 ? -2.623 -6.192 14.989 1.00 97.38 74 VAL A CA 1
ATOM 548 C C . VAL A 1 74 ? -3.011 -5.658 16.366 1.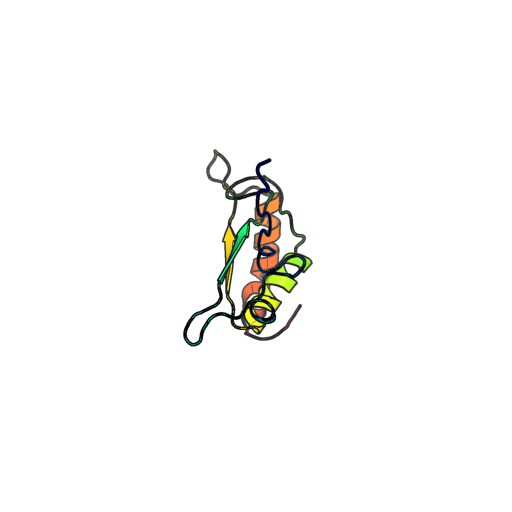00 97.38 74 VAL A C 1
ATOM 550 O O . VAL A 1 74 ? -2.183 -5.094 17.082 1.00 97.38 74 VAL A O 1
ATOM 553 N N . ALA A 1 75 ? -4.286 -5.775 16.718 1.00 95.56 75 ALA A N 1
ATOM 554 C CA . ALA A 1 75 ? -4.822 -5.381 18.012 1.00 95.56 75 ALA A CA 1
ATOM 555 C C . ALA A 1 75 ? -4.426 -6.393 19.111 1.00 95.56 75 ALA A C 1
ATOM 557 O O . ALA A 1 75 ? -4.030 -7.517 18.802 1.00 95.56 75 ALA A O 1
ATOM 558 N N . PRO A 1 76 ? -4.540 -6.037 20.408 1.00 95.88 76 PRO A N 1
ATOM 559 C CA . PRO A 1 76 ? -4.166 -6.937 21.506 1.00 95.88 76 PRO A CA 1
ATOM 560 C C . PRO A 1 76 ? -4.926 -8.270 21.537 1.00 95.88 76 PRO A C 1
ATOM 562 O O . PRO A 1 76 ? -4.440 -9.233 22.120 1.00 95.88 76 PRO A O 1
ATOM 565 N N . ASP A 1 77 ? -6.103 -8.330 20.916 1.00 96.50 77 ASP A N 1
ATOM 566 C CA . ASP A 1 77 ? -6.906 -9.548 20.767 1.00 96.50 77 ASP A CA 1
ATOM 567 C C . ASP A 1 77 ? -6.478 -10.422 19.570 1.00 96.50 77 ASP A C 1
ATOM 569 O O . ASP A 1 77 ? -7.129 -11.419 19.265 1.00 96.50 77 ASP A O 1
ATOM 573 N N . GLY A 1 78 ? -5.389 -10.060 18.886 1.00 97.19 78 GLY A N 1
ATOM 574 C CA . GLY A 1 78 ? -4.866 -10.776 17.724 1.00 97.19 78 GLY A CA 1
ATOM 575 C C . GLY A 1 78 ? -5.587 -10.460 16.413 1.00 97.19 78 GLY A C 1
ATOM 576 O O . GLY A 1 78 ? -5.272 -11.074 15.394 1.00 97.19 78 GLY A O 1
ATOM 577 N N . THR A 1 79 ? -6.534 -9.518 16.399 1.00 98.06 79 THR A N 1
ATOM 578 C CA . THR A 1 79 ? -7.292 -9.168 15.190 1.00 98.06 79 THR A CA 1
ATOM 579 C C . THR A 1 79 ? -6.689 -7.986 14.435 1.00 98.06 79 THR A C 1
ATOM 581 O O . THR A 1 79 ? -6.010 -7.130 15.001 1.00 98.06 79 THR A O 1
ATOM 584 N N . VAL A 1 80 ? -6.961 -7.901 13.131 1.00 98.38 80 VAL A N 1
ATOM 585 C CA . VAL A 1 80 ? -6.694 -6.679 12.360 1.00 98.38 80 VAL A CA 1
ATOM 586 C C . VAL A 1 80 ? -7.825 -5.677 12.631 1.00 98.38 80 VAL A C 1
ATOM 588 O O . VAL A 1 80 ? -8.997 -6.056 12.539 1.00 98.38 80 VAL A O 1
ATOM 591 N N . PRO A 1 81 ? -7.528 -4.394 12.915 1.00 98.12 81 PRO A N 1
ATOM 592 C CA . PRO A 1 81 ? -8.558 -3.373 13.079 1.00 98.12 81 PRO A CA 1
ATOM 593 C C . PRO A 1 81 ? -9.510 -3.313 11.877 1.00 98.12 81 PRO A C 1
ATOM 595 O O . PRO A 1 81 ? -9.061 -3.243 10.734 1.00 98.12 81 PRO A O 1
ATOM 598 N N . ARG A 1 82 ? -10.826 -3.300 12.128 1.00 98.06 82 ARG A N 1
ATOM 599 C CA . ARG A 1 82 ? -11.857 -3.421 11.075 1.00 98.06 82 ARG A CA 1
ATOM 600 C C . ARG A 1 82 ? -11.713 -2.404 9.940 1.00 98.06 82 ARG A C 1
ATOM 602 O O . ARG A 1 82 ? -11.812 -2.789 8.782 1.00 98.06 82 ARG A O 1
ATOM 609 N N . ASP A 1 83 ? -11.430 -1.139 10.253 1.00 97.44 83 ASP A N 1
ATOM 610 C CA . ASP A 1 83 ? -11.267 -0.092 9.232 1.00 97.44 83 ASP A CA 1
ATOM 611 C C . ASP A 1 83 ? -10.029 -0.335 8.350 1.00 97.44 83 ASP A C 1
ATOM 613 O O . ASP A 1 83 ? -10.015 0.028 7.175 1.00 97.44 83 ASP A O 1
ATOM 617 N N . VAL A 1 84 ? -8.977 -0.949 8.903 1.00 98.38 84 VAL A N 1
ATOM 618 C CA . VAL A 1 84 ? -7.796 -1.363 8.133 1.00 98.38 84 VAL A CA 1
ATOM 619 C C . VAL A 1 84 ? -8.135 -2.576 7.274 1.00 98.38 84 VAL A C 1
ATOM 621 O O . VAL A 1 84 ? -7.869 -2.563 6.072 1.00 98.38 84 VAL A O 1
ATOM 624 N N . LE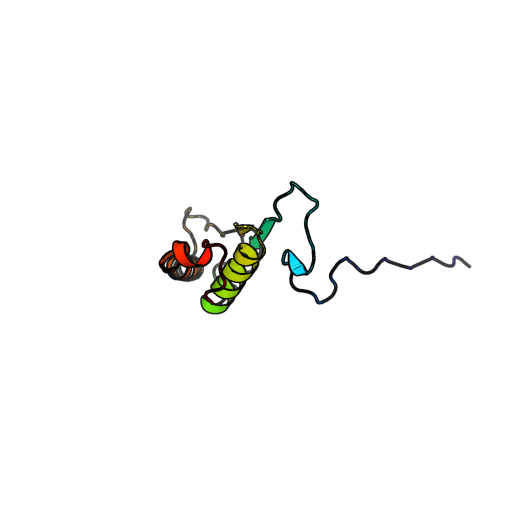U A 1 85 ? -8.758 -3.597 7.870 1.00 98.44 85 LEU A N 1
ATOM 625 C CA . LEU A 1 85 ? -9.144 -4.819 7.171 1.00 98.44 85 LEU A CA 1
ATOM 626 C C . LEU A 1 85 ? -10.058 -4.519 5.977 1.00 98.44 85 LEU A C 1
ATOM 628 O O . LEU A 1 85 ? -9.792 -5.006 4.886 1.00 98.44 85 LEU A O 1
ATOM 632 N N . GLY A 1 86 ? -11.056 -3.646 6.140 1.00 98.44 86 GLY A N 1
ATOM 633 C CA . GLY A 1 86 ? -11.970 -3.284 5.054 1.00 98.44 86 GLY A CA 1
ATOM 634 C C . GLY A 1 86 ? -11.269 -2.647 3.846 1.00 98.44 86 GLY A C 1
ATOM 635 O O . GLY A 1 86 ? -11.649 -2.907 2.703 1.00 98.44 86 GLY A O 1
ATOM 636 N N . VAL A 1 87 ? -10.209 -1.857 4.065 1.00 98.31 87 VAL A N 1
ATOM 637 C CA . VAL A 1 87 ? -9.380 -1.326 2.969 1.00 98.31 87 VAL A CA 1
ATOM 638 C C . VAL A 1 87 ? -8.572 -2.442 2.307 1.00 98.31 87 VAL A C 1
ATOM 640 O O . VAL A 1 87 ? -8.541 -2.513 1.079 1.00 98.31 87 VAL A O 1
ATOM 643 N N . LEU A 1 88 ? -7.956 -3.331 3.092 1.00 98.25 88 LEU A N 1
ATOM 644 C CA . LEU A 1 88 ? -7.171 -4.454 2.570 1.00 98.25 88 LEU A CA 1
ATOM 645 C C . LEU A 1 88 ? -8.030 -5.427 1.754 1.00 98.25 88 LEU A C 1
ATOM 647 O O . LEU A 1 88 ? -7.625 -5.819 0.665 1.00 98.25 88 LEU A O 1
ATOM 651 N N . GLU A 1 89 ? -9.233 -5.758 2.218 1.00 98.50 89 GLU A N 1
ATOM 652 C CA . GLU A 1 89 ? -10.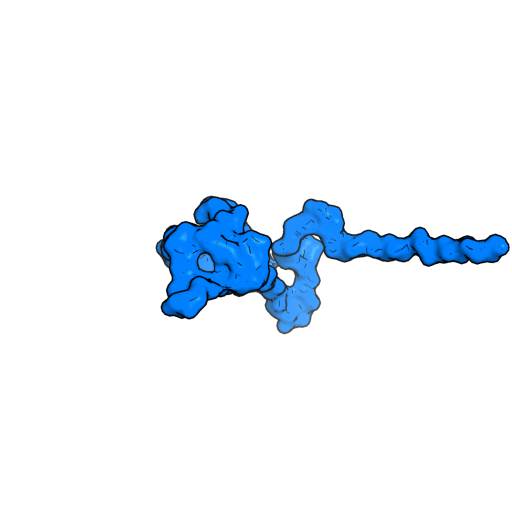197 -6.575 1.472 1.00 98.50 89 GLU A CA 1
ATOM 653 C C . GLU A 1 89 ? -10.606 -5.896 0.159 1.00 98.50 89 GLU A C 1
ATOM 655 O O . GLU A 1 89 ? -10.685 -6.541 -0.886 1.00 98.50 89 GLU A O 1
ATOM 660 N N . ALA A 1 90 ? -10.835 -4.579 0.178 1.00 98.06 90 ALA A N 1
ATOM 661 C CA . ALA A 1 90 ? -11.197 -3.825 -1.019 1.00 98.06 90 ALA A CA 1
ATOM 662 C C . ALA A 1 90 ? -10.071 -3.734 -2.056 1.00 98.06 90 ALA A C 1
ATOM 664 O O . ALA A 1 90 ? -10.354 -3.680 -3.257 1.00 98.06 90 ALA A O 1
ATOM 665 N N . VAL A 1 91 ? -8.816 -3.717 -1.607 1.00 97.19 91 VAL A N 1
ATOM 666 C CA . VAL A 1 91 ? -7.634 -3.858 -2.467 1.00 97.19 91 VAL A CA 1
ATOM 667 C C . VAL A 1 91 ? -7.515 -5.292 -2.979 1.00 97.19 91 VAL A C 1
ATOM 669 O O . VAL A 1 91 ? -7.344 -5.489 -4.178 1.00 97.19 91 VAL A O 1
ATOM 672 N N . GLY A 1 92 ? -7.683 -6.280 -2.098 1.00 97.06 92 GLY A N 1
ATOM 673 C CA . GLY A 1 92 ? -7.572 -7.707 -2.403 1.00 97.06 92 GLY A CA 1
ATOM 674 C C . GLY A 1 92 ? -8.512 -8.182 -3.510 1.00 97.06 92 GLY A C 1
ATOM 675 O O . GLY A 1 92 ? -8.138 -9.061 -4.279 1.00 97.06 92 GLY A O 1
ATOM 676 N N . ARG A 1 93 ? -9.689 -7.558 -3.655 1.00 97.62 93 ARG A N 1
ATOM 677 C CA . ARG A 1 93 ? -10.630 -7.843 -4.754 1.00 97.62 93 ARG A CA 1
ATOM 678 C C . ARG A 1 93 ? -10.053 -7.617 -6.156 1.00 97.62 93 ARG A C 1
ATOM 680 O O . ARG A 1 93 ? -10.495 -8.286 -7.079 1.00 97.62 93 ARG A O 1
ATOM 687 N N . ASP A 1 94 ? -9.069 -6.730 -6.295 1.00 95.50 94 ASP A N 1
ATOM 688 C CA . ASP A 1 94 ? -8.463 -6.375 -7.584 1.00 95.50 94 ASP A CA 1
ATOM 689 C C . ASP A 1 94 ? -6.986 -6.813 -7.670 1.00 95.50 94 ASP A C 1
ATOM 691 O O . ASP A 1 94 ? -6.254 -6.359 -8.545 1.00 95.50 94 ASP A O 1
ATOM 695 N N . ILE A 1 95 ? -6.513 -7.672 -6.755 1.00 93.25 95 ILE A N 1
ATOM 696 C CA . ILE A 1 95 ? -5.074 -7.931 -6.573 1.00 93.25 95 ILE A CA 1
ATOM 697 C C . ILE A 1 95 ? -4.385 -8.524 -7.804 1.00 93.25 95 ILE A C 1
ATOM 699 O O . ILE A 1 95 ? -3.211 -8.251 -8.024 1.00 93.25 95 ILE A O 1
ATOM 703 N N . GLU A 1 96 ? -5.100 -9.312 -8.607 1.00 94.62 96 GLU A N 1
ATOM 704 C CA . GLU A 1 96 ? -4.563 -9.886 -9.845 1.00 94.62 96 GLU A CA 1
ATOM 705 C C . GLU A 1 96 ? -4.245 -8.791 -10.866 1.00 94.62 96 GLU A C 1
ATOM 707 O O . GLU A 1 96 ? -3.183 -8.814 -11.477 1.00 94.62 96 GLU A O 1
ATOM 712 N N . LYS A 1 97 ? -5.122 -7.786 -10.977 1.00 94.25 97 LYS A N 1
ATOM 713 C CA . LYS A 1 97 ? -4.945 -6.637 -11.871 1.00 94.25 97 LYS A CA 1
ATOM 714 C C . LYS A 1 97 ? -3.854 -5.681 -11.386 1.00 94.25 97 LYS A C 1
ATOM 716 O O . LYS A 1 97 ? -3.198 -5.051 -12.191 1.00 94.25 97 LYS A O 1
ATOM 721 N N . LEU A 1 98 ? -3.650 -5.579 -10.073 1.00 94.44 98 LEU A N 1
ATOM 722 C CA . LEU A 1 98 ? -2.605 -4.730 -9.480 1.00 94.44 98 LEU A CA 1
ATOM 723 C C . LEU A 1 98 ? -1.191 -5.327 -9.583 1.00 94.44 98 LEU A C 1
ATOM 725 O O . LEU A 1 98 ? -0.243 -4.696 -9.120 1.00 94.44 98 LEU A O 1
ATOM 729 N N . LYS A 1 99 ? -1.073 -6.567 -10.071 1.00 91.88 99 LYS A N 1
ATOM 730 C CA . LYS A 1 99 ? 0.169 -7.351 -10.120 1.00 91.88 99 LYS A CA 1
ATOM 731 C C . LYS A 1 99 ? 0.472 -7.898 -11.517 1.00 91.88 99 LYS A C 1
ATOM 733 O O . LYS A 1 99 ? 1.201 -8.884 -11.655 1.00 91.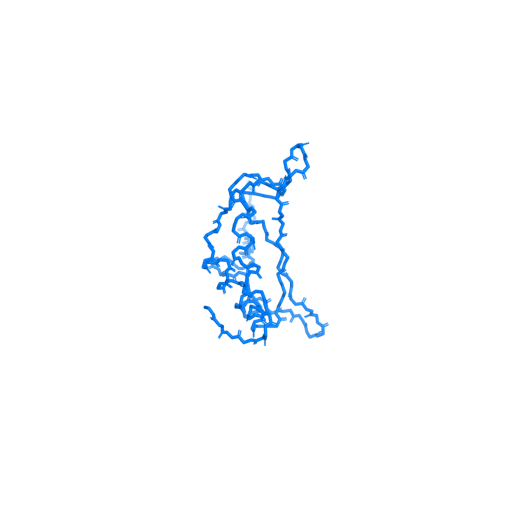88 99 LYS A O 1
ATOM 738 N N . ASP A 1 100 ? -0.162 -7.335 -12.540 1.00 92.88 100 ASP A N 1
ATOM 739 C CA . ASP A 1 100 ? -0.029 -7.783 -13.926 1.00 92.88 100 ASP A CA 1
ATOM 740 C C . ASP A 1 100 ? 1.131 -7.090 -14.669 1.00 92.88 100 ASP A C 1
ATOM 742 O O . ASP A 1 100 ? 1.326 -7.315 -15.867 1.00 92.88 100 ASP A O 1
ATOM 746 N N . GLY A 1 101 ? 1.914 -6.255 -13.974 1.00 91.50 101 GLY A N 1
ATOM 747 C CA . GLY A 1 101 ? 2.997 -5.459 -14.544 1.00 91.50 101 GLY A CA 1
ATOM 748 C C . GLY A 1 101 ? 2.523 -4.311 -15.437 1.00 91.50 101 GLY A C 1
ATOM 749 O O . GLY A 1 101 ? 3.349 -3.646 -16.064 1.00 91.50 101 GLY A O 1
ATOM 750 N N . SER A 1 102 ? 1.216 -4.063 -15.525 1.00 91.19 102 SER A N 1
ATOM 751 C CA . SER A 1 102 ? 0.601 -3.027 -16.348 1.00 91.19 102 SER A CA 1
ATOM 752 C C . SER A 1 102 ? -0.132 -2.013 -15.483 1.00 91.19 102 SER A C 1
ATOM 754 O O . SER A 1 102 ? -0.578 -2.291 -14.378 1.00 91.19 102 SER A O 1
ATOM 756 N N . ARG A 1 103 ? -0.266 -0.790 -16.000 1.00 90.12 103 ARG A N 1
ATOM 757 C CA . ARG A 1 103 ? -0.958 0.268 -15.271 1.00 90.12 103 ARG A CA 1
ATOM 758 C C . ARG A 1 103 ? -2.461 0.183 -15.491 1.00 90.12 103 ARG A C 1
ATOM 760 O O . ARG A 1 103 ? -2.937 0.300 -16.621 1.00 90.12 103 ARG A O 1
ATOM 767 N N . SER A 1 104 ? -3.196 0.035 -14.405 1.00 83.94 104 SER A N 1
ATOM 768 C CA . SER A 1 104 ? -4.608 -0.315 -14.392 1.00 83.94 104 SER A CA 1
ATOM 769 C C . SER A 1 104 ? -5.467 0.601 -13.517 1.00 83.94 104 SER A C 1
ATOM 771 O O . SER A 1 104 ? -6.701 0.475 -13.581 1.00 83.94 104 SER A O 1
ATOM 773 N N . TYR A 1 105 ? -4.846 1.493 -12.731 1.00 73.62 105 TYR A N 1
ATOM 774 C CA . TYR A 1 105 ? -5.494 2.429 -11.800 1.00 73.62 105 TYR A CA 1
ATOM 775 C C . TYR A 1 105 ? -4.832 3.825 -11.774 1.00 73.62 105 TYR A C 1
ATOM 777 O O . TYR A 1 105 ? -3.598 3.953 -11.985 1.00 73.62 105 TYR A O 1
#

Sequence (105 aa):
MRTAISTSKPKKGAGKVADPGNFPAPDGVVWHLLLPVSKGWGAGVKSRFDVKTLKDRIDRIDSEGGVVTLDVPVAPDGTVPRDVLGVLEAVGRDIEKLKDGSRSY